Protein AF-A0A2W0BZC3-F1 (afdb_monomer)

Foldseek 3Di:
DDDDPVNVVVVVVVVVVVVVVCCVVCQVVQQVVLVQQEDPVCVVVVVRRRHHHHGDNVSVVVCVPDPVNVVVVVVVVCCVVVVVVVVCVVCCVVVVLLVDPPRPCNVVVVVVVVVVVVVVVVVVVVVVVVVVVVVD

Radius of gyration: 25.59 Å; Cα contacts (8 Å, |Δi|>4): 56; chains: 1; bounding box: 56×50×55 Å

Mean predicted aligned error: 9.77 Å

Solvent-accessible surface area (backbone atoms only — not comparable to full-atom values): 7642 Å² total; per-residue (Å²): 134,83,78,51,75,66,53,56,52,52,51,51,50,53,50,51,53,50,51,51,51,48,50,65,64,45,48,63,56,46,32,53,55,19,53,58,30,24,27,70,73,34,54,78,66,66,67,53,66,76,54,53,40,62,78,36,62,62,64,54,54,56,55,73,68,38,64,67,57,57,54,51,50,50,50,51,51,49,52,53,52,54,49,49,53,52,48,50,51,54,48,50,65,58,46,54,60,60,70,44,88,85,41,87,59,41,69,61,52,55,49,49,54,52,52,52,53,52,50,51,54,49,51,55,55,47,51,58,54,52,53,60,63,72,75,109

Structure (mmCIF, N/CA/C/O backbone):
data_AF-A0A2W0BZC3-F1
#
_entry.id   AF-A0A2W0BZC3-F1
#
loop_
_atom_site.group_PDB
_atom_site.id
_atom_site.type_symbol
_atom_site.label_atom_id
_atom_site.label_alt_id
_atom_site.label_comp_id
_atom_site.label_asym_id
_atom_site.label_entity_id
_atom_site.label_seq_id
_atom_site.pdbx_PDB_ins_code
_atom_site.Cartn_x
_atom_site.Cartn_y
_atom_site.Cartn_z
_atom_site.occupancy
_atom_site.B_iso_or_equiv
_atom_site.auth_seq_id
_atom_site.auth_comp_id
_atom_site.auth_asym_id
_atom_site.auth_atom_id
_atom_site.pdbx_PDB_model_num
ATOM 1 N N . MET A 1 1 ? -22.135 15.889 -29.401 1.00 50.94 1 MET A N 1
ATOM 2 C CA . MET A 1 1 ? -22.240 14.490 -29.873 1.00 50.94 1 MET A CA 1
ATOM 3 C C . MET A 1 1 ? -23.278 13.776 -29.017 1.00 50.94 1 MET A C 1
ATOM 5 O O . MET A 1 1 ? -23.057 13.620 -27.822 1.00 50.94 1 MET A O 1
ATOM 9 N N . GLN A 1 2 ? -24.450 13.456 -29.570 1.00 54.06 2 GLN A N 1
ATOM 10 C CA . GLN A 1 2 ? -25.501 12.749 -28.829 1.00 54.06 2 GLN A CA 1
ATOM 11 C C . GLN A 1 2 ? -25.103 11.273 -28.708 1.00 54.06 2 GLN A C 1
ATOM 13 O O . GLN A 1 2 ? -24.875 10.619 -29.720 1.00 54.06 2 GLN A O 1
ATOM 18 N N . LYS A 1 3 ? -24.964 10.767 -27.475 1.00 64.31 3 LYS A N 1
ATOM 19 C CA . LYS A 1 3 ? -24.634 9.355 -27.227 1.00 64.31 3 LYS A CA 1
ATOM 20 C C . LYS A 1 3 ? -25.738 8.470 -27.804 1.00 64.31 3 LYS A C 1
ATOM 22 O O . LYS A 1 3 ? -26.909 8.680 -27.467 1.00 64.31 3 LYS A O 1
ATOM 27 N N . SER A 1 4 ? -25.364 7.496 -28.632 1.00 83.19 4 SER A N 1
ATOM 28 C CA . SER A 1 4 ? -26.298 6.492 -29.142 1.00 83.19 4 SER A CA 1
ATOM 29 C C . SER A 1 4 ? -26.945 5.753 -27.964 1.00 83.19 4 SER A C 1
ATOM 31 O O . SER A 1 4 ? -26.337 5.601 -26.899 1.00 83.19 4 SER A O 1
ATOM 33 N N . ARG A 1 5 ? -28.192 5.286 -28.118 1.00 82.88 5 ARG A N 1
ATOM 34 C CA . ARG A 1 5 ? -28.886 4.488 -27.083 1.00 82.88 5 ARG A CA 1
ATOM 35 C C . ARG A 1 5 ? -28.045 3.274 -26.659 1.00 82.88 5 ARG A C 1
ATOM 37 O O . ARG A 1 5 ? -28.011 2.950 -25.474 1.00 82.88 5 ARG A O 1
ATOM 44 N N . SER A 1 6 ? -27.327 2.686 -27.619 1.00 86.06 6 SER A N 1
ATOM 45 C CA . SER A 1 6 ? -26.377 1.591 -27.401 1.00 86.06 6 SER A CA 1
ATOM 46 C C . SER A 1 6 ? -25.236 1.999 -26.466 1.00 86.06 6 SER A C 1
ATOM 48 O O . SER A 1 6 ? -24.962 1.306 -25.488 1.00 86.06 6 SER A O 1
ATOM 50 N N . ASP A 1 7 ? -24.633 3.170 -26.689 1.00 89.69 7 ASP A N 1
ATOM 51 C CA . ASP A 1 7 ? -23.530 3.666 -25.858 1.00 89.69 7 ASP A CA 1
ATOM 52 C C . ASP A 1 7 ? -23.981 3.855 -24.409 1.00 89.69 7 ASP A C 1
ATOM 54 O O . ASP A 1 7 ? -23.263 3.514 -23.472 1.00 89.69 7 ASP A 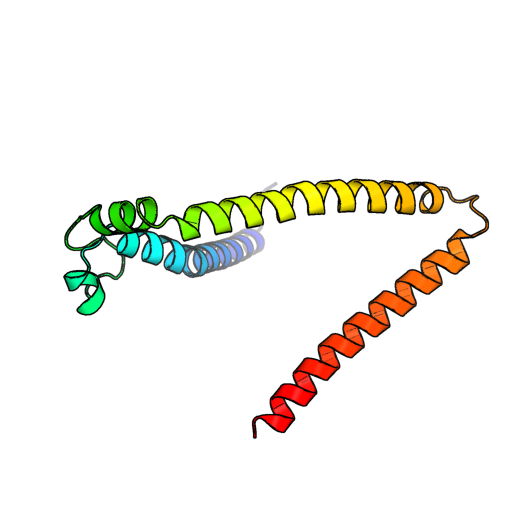O 1
ATOM 58 N N . ARG A 1 8 ? -25.198 4.372 -24.198 1.00 88.00 8 ARG A N 1
ATOM 59 C CA . ARG A 1 8 ? -25.732 4.595 -22.847 1.00 88.00 8 ARG A CA 1
ATOM 60 C C . ARG A 1 8 ? -25.926 3.285 -22.079 1.00 88.00 8 ARG A C 1
ATOM 62 O O . ARG A 1 8 ? -25.608 3.245 -20.893 1.00 88.00 8 ARG A O 1
ATOM 69 N N . MET A 1 9 ? -26.410 2.232 -22.740 1.00 91.94 9 MET A N 1
ATOM 70 C CA . MET A 1 9 ? -26.557 0.904 -22.130 1.00 91.94 9 MET A CA 1
ATOM 71 C C . MET A 1 9 ? -25.199 0.263 -21.832 1.00 91.94 9 MET A C 1
ATOM 73 O O . MET A 1 9 ? -25.001 -0.251 -20.733 1.00 91.94 9 MET A O 1
ATOM 77 N N . PHE A 1 10 ? -24.249 0.357 -22.767 1.00 94.44 10 PHE A N 1
ATOM 78 C CA . PHE A 1 10 ? -22.891 -0.154 -22.578 1.00 94.44 10 PHE A CA 1
ATOM 79 C C . PHE A 1 10 ? -22.193 0.510 -21.384 1.00 94.44 10 PHE A C 1
ATOM 81 O O . PHE A 1 10 ? -21.700 -0.181 -20.494 1.00 94.44 10 PHE A O 1
ATOM 88 N N . TYR A 1 11 ? -22.217 1.844 -21.302 1.00 95.50 11 TYR A N 1
ATOM 89 C CA . TYR A 1 11 ? -21.645 2.551 -20.154 1.00 95.50 11 TYR A CA 1
ATOM 90 C C . TYR A 1 11 ? -22.368 2.218 -18.846 1.00 95.50 11 TYR A C 1
ATOM 92 O O . TYR A 1 11 ? -21.708 2.065 -17.824 1.00 95.50 11 TYR A O 1
ATOM 100 N N . GLY A 1 12 ? -23.697 2.060 -18.864 1.00 95.38 12 GLY A N 1
ATOM 101 C CA . GLY A 1 12 ? -24.454 1.623 -17.687 1.00 95.38 12 GLY A CA 1
ATOM 102 C C . GLY A 1 12 ? -23.979 0.267 -17.159 1.00 95.38 12 GLY A C 1
ATOM 103 O O . GLY A 1 12 ? -23.744 0.121 -15.962 1.00 95.38 12 GLY A O 1
ATOM 104 N N . PHE A 1 13 ? -23.752 -0.695 -18.056 1.00 96.94 13 PHE A N 1
ATOM 105 C CA . PHE A 1 13 ? -23.207 -2.005 -17.704 1.00 96.94 13 PHE A CA 1
ATOM 106 C C . PHE A 1 13 ? -21.769 -1.921 -17.163 1.00 96.94 13 PHE A C 1
ATOM 108 O O . PHE A 1 13 ? -21.465 -2.513 -16.130 1.00 96.94 13 PHE A O 1
ATOM 115 N N . VAL A 1 14 ? -20.894 -1.137 -17.801 1.00 97.31 14 VAL A N 1
ATOM 116 C CA . VAL A 1 14 ? -19.513 -0.926 -17.326 1.00 97.31 14 VAL A CA 1
ATOM 117 C C . VAL A 1 14 ? -19.485 -0.271 -15.942 1.00 97.31 14 VAL A C 1
ATOM 119 O O . VAL A 1 14 ? -18.700 -0.685 -15.085 1.00 97.31 14 VAL A O 1
ATOM 122 N N . TYR A 1 15 ? -20.346 0.717 -15.689 1.00 97.25 15 TYR A N 1
ATOM 123 C CA . TYR A 1 15 ? -20.448 1.338 -14.369 1.00 97.25 15 TYR A CA 1
ATOM 124 C C . TYR A 1 15 ? -20.980 0.363 -13.323 1.00 97.25 15 TYR A C 1
ATOM 126 O O . TYR A 1 15 ? -20.431 0.317 -12.227 1.00 97.25 15 TYR A O 1
ATOM 134 N N . LEU A 1 16 ? -21.980 -0.455 -13.664 1.00 97.69 16 LEU A N 1
ATOM 135 C CA . LEU A 1 16 ? -22.486 -1.497 -12.771 1.00 97.69 16 LEU A CA 1
ATOM 136 C C . LEU A 1 16 ? -21.374 -2.477 -12.369 1.00 97.69 16 LEU A C 1
ATOM 138 O O . LEU A 1 16 ? -21.185 -2.730 -11.180 1.00 97.69 16 LEU A O 1
ATOM 142 N N . LEU A 1 17 ? -20.606 -2.979 -13.342 1.00 97.75 17 LEU A N 1
ATOM 143 C CA . LEU A 1 17 ? -19.479 -3.876 -13.074 1.00 97.75 17 LEU A CA 1
ATOM 144 C C . LEU A 1 17 ? -18.395 -3.203 -12.230 1.00 97.75 17 LEU A C 1
ATOM 146 O O . LEU A 1 17 ? -17.889 -3.807 -11.287 1.00 97.75 17 LEU A O 1
ATOM 150 N N . THR A 1 18 ? -18.062 -1.948 -12.534 1.00 97.62 18 THR A N 1
ATOM 151 C CA . THR A 1 18 ? -17.077 -1.180 -11.762 1.00 97.62 18 THR A CA 1
ATOM 152 C C . THR A 1 18 ? -17.530 -0.991 -10.313 1.00 97.62 18 THR A C 1
ATOM 154 O O . THR A 1 18 ? -16.742 -1.218 -9.400 1.00 97.62 18 THR A O 1
ATOM 157 N N . ILE A 1 19 ? -18.796 -0.626 -10.077 1.00 97.75 19 ILE A N 1
ATOM 158 C CA . ILE A 1 19 ? -19.349 -0.466 -8.721 1.00 97.75 19 ILE A CA 1
ATOM 159 C C . ILE A 1 19 ? -19.293 -1.793 -7.965 1.00 97.75 19 ILE A C 1
ATOM 161 O O . ILE A 1 19 ? -18.865 -1.823 -6.814 1.00 97.75 19 ILE A O 1
ATOM 165 N N . LEU A 1 20 ? -19.669 -2.897 -8.611 1.00 97.94 20 LEU A N 1
ATOM 166 C CA . LEU A 1 20 ? -19.617 -4.218 -7.992 1.00 97.94 20 LEU A CA 1
ATOM 167 C C . LEU A 1 20 ? -18.178 -4.620 -7.638 1.0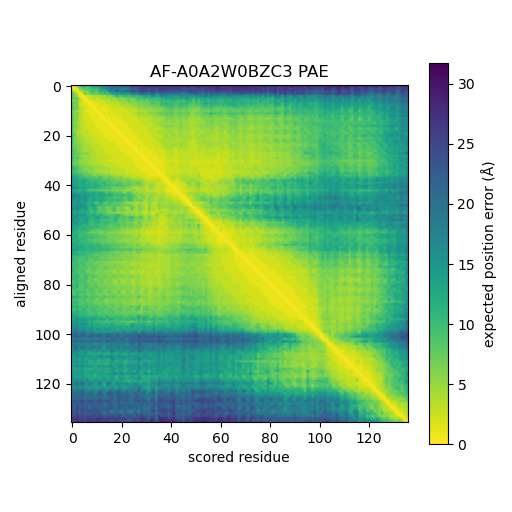0 97.94 20 LEU A C 1
ATOM 169 O O . LEU A 1 20 ? -17.933 -5.095 -6.531 1.00 97.94 20 LEU A O 1
ATOM 173 N N . ALA A 1 21 ? -17.214 -4.363 -8.526 1.00 97.25 21 ALA A N 1
ATOM 174 C CA . ALA A 1 21 ? -15.799 -4.592 -8.249 1.00 97.25 21 ALA A CA 1
ATOM 175 C C . ALA A 1 21 ? -15.304 -3.751 -7.058 1.00 97.25 21 ALA A C 1
ATOM 177 O O . ALA A 1 21 ? -14.603 -4.270 -6.187 1.00 97.25 21 ALA A O 1
ATOM 178 N N . VAL A 1 22 ? -15.709 -2.478 -6.972 1.00 97.25 22 VAL A N 1
ATOM 179 C CA . VAL A 1 22 ? -15.395 -1.613 -5.823 1.00 97.25 22 VAL A CA 1
ATOM 180 C C . VAL A 1 22 ? -15.990 -2.179 -4.538 1.00 97.25 22 VAL A C 1
ATOM 182 O O . VAL A 1 22 ? -15.272 -2.291 -3.556 1.00 97.25 22 VAL A O 1
ATOM 185 N N . VAL A 1 23 ? -17.258 -2.593 -4.526 1.00 96.62 23 VAL A N 1
ATOM 186 C CA . VAL A 1 23 ? -17.891 -3.158 -3.321 1.00 96.62 23 VAL A CA 1
ATOM 187 C C . VAL A 1 23 ? -17.167 -4.423 -2.852 1.00 96.62 23 VAL A C 1
ATOM 189 O O . VAL A 1 23 ? -16.838 -4.529 -1.672 1.00 96.62 23 VAL A O 1
ATOM 192 N N . VAL A 1 24 ? -16.863 -5.352 -3.762 1.00 96.44 24 VAL A N 1
ATOM 193 C CA . VAL A 1 24 ? -16.180 -6.616 -3.428 1.00 96.44 24 VAL A CA 1
ATOM 194 C C . VAL A 1 24 ? -14.769 -6.369 -2.896 1.00 96.44 24 VAL A C 1
ATOM 196 O O . VAL A 1 24 ? -14.355 -7.005 -1.929 1.00 96.44 24 VAL A O 1
ATOM 199 N N . THR A 1 25 ? -14.031 -5.439 -3.505 1.00 95.81 25 THR A N 1
ATOM 200 C CA . THR A 1 25 ? -12.661 -5.117 -3.079 1.00 95.81 25 THR A CA 1
ATOM 201 C C . THR A 1 25 ? -12.619 -4.278 -1.811 1.00 95.81 25 THR A C 1
ATOM 203 O O . THR A 1 25 ? -11.722 -4.485 -1.005 1.00 95.81 25 THR A O 1
ATOM 206 N N . LEU A 1 26 ? -13.578 -3.375 -1.601 1.00 96.00 26 LEU A N 1
ATOM 207 C CA . LEU A 1 26 ? -13.633 -2.481 -0.443 1.00 96.00 26 LEU A CA 1
ATOM 208 C C . LEU A 1 26 ? -14.162 -3.180 0.817 1.00 96.00 26 LEU A C 1
ATOM 210 O O . LEU A 1 26 ? -13.731 -2.844 1.920 1.00 96.00 26 LEU A O 1
ATOM 214 N N . TYR A 1 27 ? -15.056 -4.162 0.667 1.00 93.75 27 TYR A N 1
ATOM 215 C CA . TYR A 1 27 ? -15.620 -4.929 1.781 1.00 93.75 27 TYR A CA 1
ATOM 216 C C . TYR A 1 27 ? -14.566 -5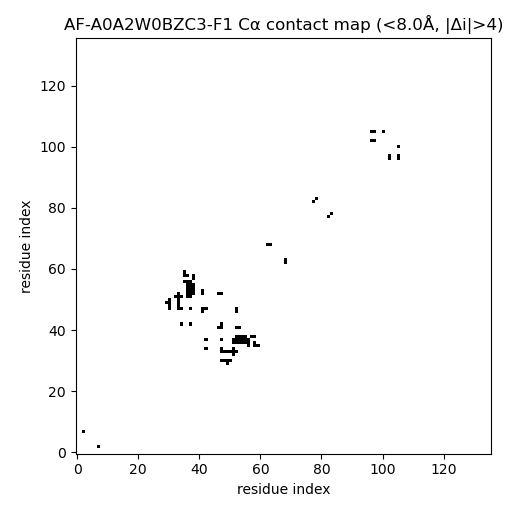.468 2.771 1.00 93.75 27 TYR A C 1
ATOM 218 O O . TYR A 1 27 ? -14.685 -5.161 3.960 1.00 93.75 27 TYR A O 1
ATOM 226 N N . PRO A 1 28 ? -13.504 -6.193 2.351 1.00 93.75 28 PRO A N 1
ATOM 227 C CA . PRO A 1 28 ? -12.493 -6.687 3.286 1.00 93.75 28 PRO A CA 1
ATOM 228 C C . PRO A 1 28 ? -11.740 -5.561 4.010 1.00 93.75 28 PRO A C 1
ATOM 230 O O . PRO A 1 28 ? -11.393 -5.728 5.176 1.00 93.75 28 PRO A O 1
ATOM 233 N N . PHE A 1 29 ? -11.528 -4.397 3.385 1.00 94.50 29 PHE A N 1
ATOM 234 C CA . PHE A 1 29 ? -10.898 -3.260 4.069 1.00 94.50 29 PHE A CA 1
ATOM 235 C C . PHE A 1 29 ? -11.802 -2.685 5.163 1.00 94.50 29 PHE A C 1
ATOM 237 O O . PHE A 1 29 ? -11.336 -2.450 6.277 1.00 94.50 29 PHE A O 1
ATOM 244 N N . LEU A 1 30 ? -13.096 -2.503 4.879 1.00 93.69 30 LEU A N 1
ATOM 245 C CA . LEU A 1 30 ? -14.067 -2.037 5.877 1.00 93.69 30 LEU A CA 1
ATOM 246 C C . LEU A 1 30 ? -14.218 -3.030 7.033 1.00 93.69 30 LEU A C 1
ATOM 248 O O . LEU A 1 30 ? -14.342 -2.624 8.190 1.00 93.69 30 LEU A O 1
ATOM 252 N N . TYR A 1 31 ? -14.156 -4.326 6.732 1.00 92.38 31 TYR A N 1
ATOM 253 C CA . TYR A 1 31 ? -14.166 -5.383 7.736 1.00 92.38 31 TYR A CA 1
ATOM 254 C C . TYR A 1 31 ? -12.951 -5.299 8.672 1.00 92.38 31 TYR A C 1
ATOM 256 O O . TYR A 1 31 ? -13.115 -5.314 9.892 1.00 92.38 31 TYR A O 1
ATOM 264 N N . VAL A 1 32 ? -11.742 -5.121 8.123 1.00 92.19 32 VAL A N 1
ATOM 265 C CA . VAL A 1 32 ? -10.512 -4.964 8.921 1.00 92.19 32 VAL A CA 1
ATOM 266 C C . VAL A 1 32 ? -10.583 -3.730 9.825 1.00 92.19 32 VAL A C 1
ATOM 268 O O . VAL A 1 32 ? -10.225 -3.823 10.997 1.00 92.19 32 VAL A O 1
ATOM 271 N N . VAL A 1 33 ? -11.099 -2.601 9.324 1.00 92.38 33 VAL A N 1
ATOM 272 C CA . VAL A 1 33 ? -11.311 -1.393 10.144 1.00 92.38 33 VAL A CA 1
ATOM 273 C C . VAL A 1 33 ? -12.349 -1.644 11.242 1.00 92.38 33 VAL A C 1
ATOM 275 O O . VAL A 1 33 ? -12.182 -1.216 12.380 1.00 92.38 33 VAL A O 1
ATOM 278 N N . SER A 1 34 ? -13.422 -2.370 10.936 1.00 91.31 34 SER A N 1
ATOM 279 C CA . SER A 1 34 ? -14.446 -2.697 11.934 1.00 91.31 34 SER A CA 1
ATOM 280 C C . SER A 1 34 ? -13.878 -3.563 13.058 1.00 91.31 34 SER A C 1
ATOM 282 O O . SER A 1 34 ? -14.160 -3.305 14.228 1.00 91.31 34 SER A O 1
ATOM 284 N N . ILE A 1 35 ? -13.039 -4.550 12.730 1.00 91.12 35 ILE A N 1
ATOM 285 C CA . ILE A 1 35 ? -12.332 -5.376 13.718 1.00 91.12 35 ILE A CA 1
ATOM 286 C C . ILE A 1 35 ? -11.349 -4.538 14.533 1.00 91.12 35 ILE A C 1
ATOM 288 O O . ILE A 1 35 ? -11.313 -4.685 15.751 1.00 91.12 35 ILE A O 1
ATOM 292 N N . SER A 1 36 ? -10.580 -3.645 13.903 1.00 90.69 36 SER A N 1
ATOM 293 C CA . SER A 1 36 ? -9.536 -2.885 14.603 1.00 90.69 36 SER A CA 1
ATOM 294 C C . SER A 1 36 ? -10.079 -1.968 15.705 1.00 90.69 36 SER A C 1
ATOM 296 O O . SER A 1 36 ? -9.350 -1.654 16.643 1.00 90.69 36 SER A O 1
ATOM 298 N N . PHE A 1 37 ? -11.355 -1.575 15.618 1.00 91.44 37 PHE A N 1
ATOM 299 C CA . PHE A 1 37 ? -12.059 -0.789 16.637 1.00 91.44 37 PHE A CA 1
ATOM 300 C C . PHE A 1 37 ? -13.028 -1.600 17.519 1.00 91.44 37 PHE A C 1
ATOM 302 O O . PHE A 1 37 ? -13.692 -1.007 18.369 1.00 91.44 37 PHE A O 1
ATOM 309 N N . SER A 1 38 ? -13.162 -2.916 17.336 1.00 90.56 38 SER A N 1
ATOM 310 C CA . SER A 1 38 ? -14.104 -3.754 18.104 1.00 90.56 38 SER A CA 1
ATOM 311 C C . SER A 1 38 ? -13.451 -4.436 19.306 1.00 90.56 38 SER A C 1
ATOM 313 O O . SER A 1 38 ? -12.238 -4.642 19.331 1.00 90.56 38 SER A O 1
ATOM 315 N N . SER A 1 39 ? -14.254 -4.816 20.309 1.00 87.56 39 SER A N 1
ATOM 316 C CA . SER A 1 39 ? -13.743 -5.557 21.470 1.00 87.56 39 SER A CA 1
ATOM 317 C C . SER A 1 39 ? -13.399 -7.000 21.121 1.00 87.56 39 SER A C 1
ATOM 319 O O . SER A 1 39 ? -14.031 -7.609 20.257 1.00 87.56 39 SER A O 1
ATOM 321 N N . VAL A 1 40 ? -12.414 -7.568 21.826 1.00 84.31 40 VAL A N 1
ATOM 322 C CA . VAL A 1 40 ? -11.996 -8.968 21.642 1.00 84.31 40 VAL A CA 1
ATOM 323 C C . VAL A 1 40 ? -13.188 -9.911 21.829 1.00 84.31 40 VAL A C 1
ATOM 325 O O . VAL A 1 40 ? -13.399 -10.792 21.002 1.00 84.31 40 VAL A O 1
ATOM 328 N N . GLU A 1 41 ? -14.065 -9.659 22.813 1.00 86.44 41 GLU A N 1
ATOM 329 C CA . GLU A 1 41 ? -15.244 -10.515 23.011 1.00 86.44 41 GLU A CA 1
ATOM 330 C C . GLU A 1 41 ? -16.268 -10.404 21.871 1.00 86.44 41 GLU A C 1
ATOM 332 O O . GLU A 1 41 ? -17.019 -11.350 21.623 1.00 86.44 41 GLU A O 1
ATOM 337 N N . ALA A 1 42 ? -16.355 -9.251 21.199 1.00 84.06 42 ALA A N 1
ATOM 338 C CA . ALA A 1 42 ? -17.238 -9.059 20.050 1.00 84.06 42 ALA A CA 1
ATOM 339 C C . ALA A 1 42 ? -16.682 -9.720 18.779 1.00 84.06 42 ALA A C 1
ATOM 341 O O . ALA A 1 42 ? -17.462 -10.252 17.979 1.00 84.06 42 ALA A O 1
ATOM 342 N N . ILE A 1 43 ? -15.354 -9.717 18.625 1.00 86.19 43 ILE A N 1
ATOM 343 C CA . ILE A 1 43 ? -14.630 -10.403 17.548 1.00 86.19 43 ILE A CA 1
ATOM 344 C C . ILE A 1 43 ? -14.772 -11.923 17.709 1.00 86.19 43 ILE A C 1
ATOM 346 O O . ILE A 1 43 ? -15.217 -12.585 16.772 1.00 86.19 43 ILE A O 1
ATOM 350 N N . ASP A 1 44 ? -14.515 -12.461 18.906 1.00 86.94 44 ASP A N 1
ATOM 351 C CA . ASP A 1 44 ? -14.607 -13.903 19.196 1.00 86.94 44 ASP A CA 1
ATOM 352 C C . ASP A 1 44 ? -16.024 -14.453 18.994 1.00 86.94 44 ASP A C 1
ATOM 354 O O . ASP A 1 44 ? -16.220 -15.573 18.525 1.00 86.94 44 ASP A O 1
ATOM 358 N N . LYS A 1 45 ? -17.043 -13.641 19.302 1.00 89.62 45 LYS A N 1
ATOM 359 C CA . LYS A 1 45 ? -18.458 -13.987 19.085 1.00 89.62 45 LYS A CA 1
ATOM 360 C C . LYS A 1 45 ? -18.927 -13.772 17.641 1.00 89.62 45 LYS A C 1
ATOM 362 O O . LYS A 1 45 ? -20.125 -13.893 17.393 1.00 89.62 45 LYS A O 1
ATOM 367 N N . GLN A 1 46 ? -18.027 -13.415 16.719 1.00 82.12 46 GLN A N 1
ATOM 368 C CA . GLN A 1 46 ? -18.310 -13.156 15.301 1.00 82.12 46 GLN A CA 1
ATOM 369 C C . GLN A 1 46 ? -19.433 -12.129 15.069 1.00 82.12 46 GLN A C 1
ATOM 371 O O . GLN A 1 46 ? -20.184 -12.208 14.099 1.00 82.12 46 GLN A O 1
ATOM 376 N N . LYS A 1 47 ? -19.570 -11.146 15.967 1.00 82.88 47 LYS A N 1
ATOM 377 C CA . LYS A 1 47 ? -20.631 -10.127 15.872 1.00 82.88 47 LYS A CA 1
ATOM 378 C C . LYS A 1 47 ? -20.259 -8.946 14.974 1.00 82.88 47 LYS A C 1
ATOM 380 O O . LYS A 1 47 ? -21.126 -8.147 14.630 1.00 82.88 47 LYS A O 1
ATOM 385 N N . VAL A 1 48 ? -18.984 -8.821 14.616 1.00 83.81 48 VAL A N 1
ATOM 386 C CA . VAL A 1 48 ? -18.452 -7.735 13.785 1.00 83.81 48 VAL A CA 1
ATOM 387 C C . VAL A 1 48 ? -18.596 -8.128 12.316 1.00 83.81 48 VAL A C 1
ATOM 389 O O . VAL A 1 48 ? -18.025 -9.130 11.900 1.00 83.81 48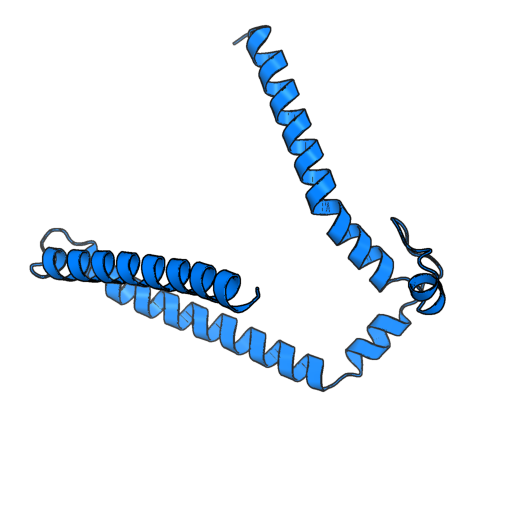 VAL A O 1
ATOM 392 N N . VAL A 1 49 ? -19.363 -7.356 11.537 1.00 81.75 49 VAL A N 1
ATOM 393 C CA . VAL A 1 49 ? -19.597 -7.622 10.099 1.00 81.75 49 VAL A CA 1
ATOM 394 C C . VAL A 1 49 ? -19.269 -6.396 9.244 1.00 81.75 49 VAL A C 1
ATOM 396 O O . VAL A 1 49 ? -18.383 -6.449 8.405 1.00 81.75 49 VAL A O 1
ATOM 399 N N . LEU A 1 50 ? -19.954 -5.273 9.468 1.00 80.94 50 LEU A N 1
ATOM 400 C CA . LEU A 1 50 ? -19.727 -4.016 8.731 1.00 80.94 50 LEU A CA 1
ATOM 401 C C . LEU A 1 50 ? -19.469 -2.814 9.641 1.00 80.94 50 LEU A C 1
ATOM 403 O O . LEU A 1 50 ? -18.948 -1.805 9.180 1.00 80.94 50 LEU A O 1
ATOM 407 N N . TRP A 1 51 ? -19.857 -2.915 10.912 1.00 84.31 51 TRP A N 1
ATOM 408 C CA . TRP A 1 51 ? -19.730 -1.851 11.898 1.00 84.31 51 TRP A CA 1
ATOM 409 C C . TRP A 1 51 ? -19.049 -2.388 13.153 1.00 84.31 51 TRP A C 1
ATOM 411 O O . TRP A 1 51 ? -19.271 -3.554 13.505 1.00 84.31 51 TRP A O 1
ATOM 421 N N . PRO A 1 52 ? -18.234 -1.562 13.832 1.00 84.00 52 PRO A N 1
ATOM 422 C CA . PRO A 1 52 ? -17.563 -1.975 15.048 1.00 84.00 52 PRO A CA 1
ATOM 423 C C . PRO A 1 52 ? -18.578 -2.219 16.166 1.00 84.00 52 PRO A C 1
ATOM 425 O O . PRO A 1 52 ? -19.510 -1.436 16.366 1.00 84.00 52 PRO A O 1
ATOM 428 N N . VAL A 1 53 ? -18.385 -3.304 16.914 1.00 82.81 53 VAL A N 1
ATOM 429 C CA . VAL A 1 53 ? -19.235 -3.682 18.049 1.00 82.81 53 VAL A CA 1
ATOM 430 C C . VAL A 1 53 ? -18.384 -3.646 19.313 1.00 82.81 53 VAL A C 1
ATOM 432 O O . VAL A 1 53 ? -17.339 -4.287 19.379 1.00 82.81 53 VAL A O 1
ATOM 435 N N . GLY A 1 54 ? -18.829 -2.885 20.318 1.00 82.75 54 GLY A N 1
ATOM 436 C CA . GLY A 1 54 ? -18.053 -2.668 21.542 1.00 82.75 54 GLY A CA 1
ATOM 437 C C . GLY A 1 54 ? -16.791 -1.849 21.272 1.00 82.75 54 GLY A C 1
ATOM 438 O O . GLY A 1 54 ? -15.686 -2.365 21.401 1.00 82.75 54 GLY A O 1
ATOM 439 N N . PHE A 1 55 ? -16.966 -0.587 20.860 1.00 86.44 55 PHE A N 1
ATOM 440 C CA . PHE A 1 55 ? -15.869 0.298 20.463 1.00 86.44 55 PHE A CA 1
ATOM 441 C C . PHE A 1 55 ? -14.751 0.343 21.516 1.00 86.44 55 PHE A C 1
ATOM 443 O O . PHE A 1 55 ? -14.983 0.729 22.664 1.00 86.44 55 PHE A O 1
ATOM 450 N N . THR A 1 56 ? -13.535 -0.031 21.122 1.00 89.56 56 THR A N 1
ATOM 451 C CA . THR A 1 56 ? -12.358 -0.019 21.995 1.00 89.56 56 THR A CA 1
ATOM 452 C C . THR A 1 56 ? -11.082 0.259 21.209 1.00 89.56 56 THR A C 1
ATOM 454 O O . THR A 1 56 ? -10.966 -0.052 20.028 1.00 89.56 56 THR A O 1
ATOM 457 N N . LEU A 1 57 ? -10.098 0.839 21.895 1.00 89.62 57 LEU A N 1
ATOM 458 C CA . LEU A 1 57 ? -8.749 1.092 21.379 1.00 89.62 57 LEU A CA 1
ATOM 459 C C . LEU A 1 57 ? -7.700 0.159 22.004 1.00 89.62 57 LEU A C 1
ATOM 461 O O . LEU A 1 57 ? -6.502 0.325 21.773 1.00 89.62 57 LEU A O 1
ATOM 465 N N . SER A 1 58 ? -8.138 -0.823 22.795 1.00 88.25 58 SER A N 1
ATOM 466 C CA . SER A 1 58 ? -7.262 -1.787 23.474 1.00 88.25 58 SER A CA 1
ATOM 467 C C . SER A 1 58 ? -6.361 -2.559 22.501 1.00 88.25 58 SER A C 1
ATOM 469 O O . SER A 1 58 ? -5.171 -2.714 22.769 1.00 88.25 58 SER A O 1
ATOM 471 N N . GLY A 1 59 ? -6.881 -2.955 21.333 1.00 86.56 59 GLY A N 1
ATOM 472 C CA . GLY A 1 59 ? -6.091 -3.617 20.288 1.00 86.56 59 GLY A CA 1
ATOM 473 C C . GLY A 1 59 ? -4.920 -2.760 19.792 1.00 86.56 59 GLY A C 1
ATOM 474 O O . GLY A 1 59 ? -3.797 -3.246 19.679 1.00 86.56 59 GLY A O 1
ATOM 475 N N . TYR A 1 60 ? -5.139 -1.458 19.586 1.00 90.81 60 TYR A N 1
ATOM 476 C CA . TYR A 1 60 ? -4.065 -0.533 19.213 1.00 90.81 60 TYR A CA 1
ATOM 477 C C . TYR A 1 60 ? -3.042 -0.353 20.338 1.00 90.81 60 TYR A C 1
ATOM 479 O O . TYR A 1 60 ? -1.843 -0.345 20.070 1.00 90.81 60 TYR A O 1
ATOM 487 N N . GLN A 1 61 ? -3.484 -0.249 21.595 1.00 90.25 61 GLN A N 1
ATOM 488 C CA . GLN A 1 61 ? -2.571 -0.153 22.740 1.00 90.25 61 GLN A CA 1
ATOM 489 C C . GLN A 1 61 ? -1.658 -1.384 22.839 1.00 90.25 61 GLN A C 1
ATOM 491 O O . GLN A 1 61 ? -0.453 -1.231 23.036 1.00 90.25 61 GLN A O 1
ATOM 496 N N . MET A 1 62 ? -2.209 -2.584 22.631 1.00 89.69 62 MET A N 1
ATOM 497 C CA . MET A 1 62 ? -1.449 -3.836 22.623 1.00 89.69 62 MET A CA 1
ATOM 498 C C . MET A 1 62 ? -0.394 -3.857 21.506 1.00 89.69 62 MET A C 1
ATOM 500 O O . MET A 1 62 ? 0.763 -4.194 21.751 1.00 89.69 62 MET A O 1
ATOM 504 N N . VAL A 1 63 ? -0.767 -3.430 20.296 1.00 90.75 63 VAL A N 1
ATOM 505 C CA . VAL A 1 63 ? 0.149 -3.336 19.146 1.00 90.75 63 VAL A CA 1
ATOM 506 C C . VAL A 1 63 ? 1.278 -2.335 19.400 1.00 90.75 63 VAL A C 1
ATOM 508 O O . VAL A 1 63 ? 2.437 -2.631 19.118 1.00 90.75 63 VAL A O 1
ATOM 511 N N . LEU A 1 64 ? 0.968 -1.166 19.969 1.00 92.12 64 LEU A N 1
ATOM 512 C CA . LEU A 1 64 ? 1.960 -0.119 20.240 1.00 92.12 64 LEU A CA 1
ATOM 513 C C . LEU A 1 64 ? 2.989 -0.534 21.303 1.00 92.12 64 LEU A C 1
ATOM 515 O O . LEU A 1 64 ? 4.141 -0.105 21.229 1.00 92.12 64 LEU A O 1
ATOM 519 N N . GLN A 1 65 ? 2.595 -1.375 22.264 1.00 94.38 65 GLN A N 1
ATOM 520 C CA . GLN A 1 65 ? 3.489 -1.921 23.291 1.00 94.38 65 GLN A CA 1
ATOM 521 C C . GLN A 1 65 ? 4.406 -3.037 22.760 1.00 94.38 65 GLN A C 1
ATOM 523 O O . GLN A 1 65 ? 5.433 -3.339 23.376 1.00 94.38 65 GLN A O 1
ATOM 528 N N . TYR A 1 66 ? 4.075 -3.639 21.615 1.00 93.38 66 TYR A N 1
ATOM 529 C CA . TYR A 1 66 ? 4.822 -4.759 21.055 1.00 93.38 66 TYR A CA 1
ATOM 530 C C . TYR A 1 66 ? 6.099 -4.282 20.343 1.00 93.38 66 TYR A C 1
ATOM 532 O O . TYR A 1 66 ? 6.086 -3.856 19.189 1.00 93.38 66 TYR A O 1
ATOM 540 N N . LYS A 1 67 ? 7.243 -4.352 21.036 1.00 92.06 67 LYS A N 1
ATOM 541 C CA . LYS A 1 67 ? 8.541 -3.855 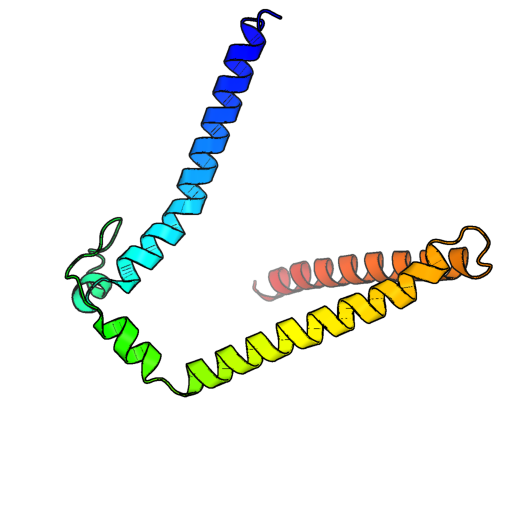20.531 1.00 92.06 67 LYS A CA 1
ATOM 542 C C . LYS A 1 67 ? 8.984 -4.504 19.216 1.00 92.06 67 LYS A C 1
ATOM 544 O O . LYS A 1 67 ? 9.552 -3.824 18.364 1.00 92.06 67 LYS A O 1
ATOM 549 N N . GLU A 1 68 ? 8.721 -5.794 19.029 1.00 93.88 68 GLU A N 1
ATOM 550 C CA . GLU A 1 68 ? 9.111 -6.511 17.806 1.00 93.88 68 GLU A CA 1
ATOM 551 C C . GLU A 1 68 ? 8.374 -5.998 16.562 1.00 93.88 68 GLU A C 1
ATOM 553 O O . GLU A 1 68 ? 8.930 -6.044 15.462 1.00 93.88 68 GLU A O 1
ATOM 558 N N . LEU A 1 69 ? 7.160 -5.453 16.723 1.00 94.31 69 LEU A N 1
ATOM 559 C CA . LEU A 1 69 ? 6.413 -4.841 15.622 1.00 94.31 69 LEU A CA 1
ATOM 560 C C . LEU A 1 69 ? 7.153 -3.619 15.079 1.00 94.31 69 LEU A C 1
ATOM 562 O O . LEU A 1 69 ? 7.297 -3.479 13.868 1.00 94.31 69 LEU A O 1
ATOM 566 N N . TRP A 1 70 ? 7.694 -2.779 15.963 1.00 94.62 70 TRP A N 1
ATOM 567 C CA . TRP A 1 70 ? 8.475 -1.604 15.573 1.00 94.62 70 TRP A CA 1
ATOM 568 C C . TRP A 1 70 ? 9.769 -1.976 14.854 1.00 94.62 70 TRP A C 1
ATOM 570 O O . TRP A 1 70 ? 10.090 -1.383 13.824 1.00 94.62 70 TRP A O 1
ATOM 580 N N . VAL A 1 71 ? 10.484 -2.987 15.354 1.00 95.69 71 VAL A N 1
ATOM 581 C CA . VAL A 1 71 ? 11.704 -3.492 14.705 1.00 95.69 71 VAL A CA 1
ATOM 582 C C . VAL A 1 71 ? 11.380 -4.058 13.320 1.00 95.69 71 VAL A C 1
ATOM 584 O O . VAL A 1 71 ? 12.053 -3.737 12.343 1.00 95.69 71 VAL A O 1
ATOM 587 N N . SER A 1 72 ? 10.312 -4.846 13.203 1.00 94.69 72 SER A N 1
ATOM 588 C CA . SER A 1 72 ? 9.886 -5.444 11.931 1.00 94.69 72 SER A CA 1
ATOM 589 C C . SER A 1 72 ? 9.410 -4.394 10.923 1.00 94.69 72 SER A C 1
ATOM 591 O O . SER A 1 72 ? 9.732 -4.477 9.733 1.00 94.69 72 SER A O 1
ATOM 593 N N . PHE A 1 73 ? 8.690 -3.373 11.393 1.00 95.94 73 PHE A N 1
ATOM 594 C CA . PHE A 1 73 ? 8.254 -2.248 10.570 1.00 95.94 73 PHE A CA 1
ATOM 595 C C . PHE A 1 73 ? 9.450 -1.438 10.060 1.00 95.94 73 PHE A C 1
ATOM 597 O O . PHE A 1 73 ? 9.532 -1.150 8.865 1.00 95.94 73 PHE A O 1
ATOM 604 N N . TYR A 1 74 ? 10.422 -1.149 10.932 1.00 96.44 74 TYR A N 1
ATOM 605 C CA . TYR A 1 74 ? 11.661 -0.475 10.548 1.00 96.44 74 TYR A CA 1
ATOM 606 C C . TYR A 1 74 ? 12.457 -1.280 9.519 1.00 96.44 74 TYR A C 1
ATOM 608 O O . TYR A 1 74 ? 12.873 -0.729 8.503 1.00 96.44 74 TYR A O 1
ATOM 616 N N . ASN A 1 75 ? 12.611 -2.588 9.730 1.00 96.88 75 ASN A N 1
ATOM 617 C CA . ASN A 1 75 ? 13.296 -3.462 8.783 1.00 96.88 75 ASN A CA 1
ATOM 618 C C . ASN A 1 75 ? 12.611 -3.444 7.411 1.00 96.88 75 ASN A C 1
ATOM 620 O O . ASN A 1 75 ? 13.271 -3.272 6.391 1.00 96.88 75 ASN A O 1
ATOM 624 N N . THR A 1 76 ? 11.282 -3.555 7.375 1.00 97.12 76 THR A N 1
ATOM 625 C CA . THR A 1 76 ? 10.511 -3.487 6.124 1.00 97.12 76 THR A CA 1
ATOM 626 C C . THR A 1 76 ? 10.716 -2.149 5.418 1.00 97.12 76 THR A C 1
ATOM 628 O O . THR A 1 76 ? 10.966 -2.113 4.211 1.00 97.12 76 THR A O 1
ATOM 631 N N . LEU A 1 77 ? 10.665 -1.044 6.163 1.00 97.69 77 LEU A N 1
ATOM 632 C CA . LEU A 1 77 ? 10.912 0.289 5.622 1.00 97.69 77 LEU A CA 1
ATOM 633 C C . LEU A 1 77 ? 12.342 0.416 5.073 1.00 97.69 77 LEU A C 1
ATOM 635 O O . LEU A 1 77 ? 12.540 0.924 3.973 1.00 97.69 77 LEU A O 1
ATOM 639 N N . TRP A 1 78 ? 13.334 -0.104 5.794 1.00 97.56 78 TRP A N 1
ATOM 640 C CA . TRP A 1 78 ? 14.729 -0.113 5.362 1.00 97.56 78 TRP A CA 1
ATOM 641 C C . TRP A 1 78 ? 14.917 -0.902 4.061 1.00 97.56 78 TRP A C 1
ATOM 643 O O . TRP A 1 78 ? 15.454 -0.369 3.089 1.00 97.56 78 TRP A O 1
ATOM 653 N N . TYR A 1 79 ? 14.415 -2.139 4.001 1.00 96.69 79 TYR A N 1
ATOM 654 C CA . TYR A 1 79 ? 14.521 -2.982 2.809 1.00 96.69 79 TYR A CA 1
ATOM 655 C C . TYR A 1 79 ? 13.788 -2.387 1.607 1.00 96.69 79 TYR A C 1
ATOM 657 O O . TYR A 1 79 ? 14.317 -2.418 0.498 1.00 96.69 79 TYR A O 1
ATOM 665 N N . THR A 1 80 ? 12.597 -1.821 1.807 1.00 97.38 80 THR A N 1
ATOM 666 C CA . THR A 1 80 ? 11.824 -1.217 0.712 1.00 97.38 80 THR A CA 1
ATOM 667 C C . THR A 1 80 ? 12.487 0.049 0.189 1.00 97.38 80 THR A C 1
ATOM 669 O O . THR A 1 80 ? 12.648 0.177 -1.022 1.00 97.38 80 THR A O 1
ATOM 672 N N . VAL A 1 81 ? 12.934 0.958 1.059 1.00 97.94 81 VAL A N 1
ATOM 673 C CA . VAL A 1 81 ? 13.570 2.215 0.638 1.00 97.94 81 VAL A CA 1
ATOM 674 C C . VAL A 1 81 ? 14.922 1.950 -0.015 1.00 97.94 81 VAL A C 1
ATOM 676 O O . VAL A 1 81 ? 15.135 2.332 -1.166 1.00 97.94 81 VAL A O 1
ATOM 679 N N . VAL A 1 82 ? 15.828 1.263 0.683 1.00 98.00 82 VAL A N 1
ATOM 680 C CA . VAL A 1 82 ? 17.178 0.998 0.168 1.00 98.00 82 VAL A CA 1
ATOM 681 C C . VAL A 1 82 ? 17.109 0.088 -1.054 1.00 98.00 82 VAL A C 1
ATOM 683 O O . VAL A 1 82 ? 17.749 0.369 -2.066 1.00 98.00 82 VAL A O 1
ATOM 686 N N . GLY A 1 83 ? 16.280 -0.957 -1.003 1.00 97.00 83 GLY A N 1
ATOM 687 C CA . GLY A 1 83 ? 16.078 -1.871 -2.123 1.00 97.00 83 GLY A CA 1
ATOM 688 C C . GLY A 1 83 ? 15.525 -1.167 -3.359 1.00 97.00 83 GLY A C 1
ATOM 689 O O . GLY A 1 83 ? 16.051 -1.371 -4.451 1.00 97.00 83 GLY A O 1
ATOM 690 N N . THR A 1 84 ? 14.531 -0.287 -3.205 1.00 97.50 84 THR A N 1
ATOM 691 C CA . THR A 1 84 ? 13.962 0.466 -4.336 1.00 97.50 84 THR A CA 1
ATOM 692 C C . THR A 1 84 ? 14.967 1.457 -4.911 1.00 97.50 84 THR A C 1
ATOM 694 O O . THR A 1 84 ? 15.122 1.521 -6.129 1.00 97.50 84 THR A O 1
ATOM 697 N N . LEU A 1 85 ? 15.698 2.196 -4.071 1.00 98.06 85 LEU A N 1
ATOM 698 C CA . LEU A 1 85 ? 16.712 3.143 -4.544 1.00 98.06 85 LEU A CA 1
ATOM 699 C C . LEU A 1 85 ? 17.826 2.434 -5.318 1.00 98.06 85 LEU A C 1
ATOM 701 O O . LEU A 1 85 ? 18.148 2.836 -6.437 1.00 98.06 85 LEU A O 1
ATOM 705 N N . LEU A 1 86 ? 18.370 1.348 -4.765 1.00 97.38 86 LEU A N 1
ATOM 706 C CA . LEU A 1 86 ? 19.386 0.549 -5.447 1.00 97.38 86 LEU A CA 1
ATOM 707 C C . LEU A 1 86 ? 18.841 -0.071 -6.738 1.00 97.38 86 LEU A C 1
ATOM 709 O O . LEU A 1 86 ? 19.539 -0.067 -7.752 1.00 97.38 86 LEU A O 1
ATOM 713 N N . ASN A 1 87 ? 17.592 -0.548 -6.735 1.00 95.75 87 ASN A N 1
ATOM 714 C CA . ASN A 1 87 ? 16.946 -1.098 -7.924 1.00 95.75 87 ASN A CA 1
ATOM 715 C C . ASN A 1 87 ? 16.802 -0.048 -9.031 1.00 95.75 87 ASN A C 1
ATOM 717 O O . ASN A 1 87 ? 17.163 -0.326 -10.174 1.00 95.75 87 ASN A O 1
ATOM 721 N N . ILE A 1 88 ? 16.338 1.160 -8.701 1.00 96.94 88 ILE A N 1
ATOM 722 C CA . ILE A 1 88 ? 16.195 2.253 -9.667 1.00 96.94 88 ILE A CA 1
ATOM 723 C C . ILE A 1 88 ? 17.563 2.649 -10.216 1.00 96.94 88 ILE A C 1
ATOM 725 O O . ILE A 1 88 ? 17.718 2.738 -11.430 1.00 96.94 88 ILE A O 1
ATOM 729 N N . VAL A 1 89 ? 18.570 2.841 -9.359 1.00 97.00 89 VAL A N 1
ATOM 730 C CA . VAL A 1 89 ? 19.924 3.209 -9.802 1.00 97.00 89 VAL A CA 1
ATOM 731 C C . VAL A 1 89 ? 20.495 2.140 -10.734 1.00 97.00 89 VAL A C 1
ATOM 733 O O . VAL A 1 89 ? 20.919 2.462 -11.844 1.00 97.00 89 VAL A O 1
ATOM 736 N N . ALA A 1 90 ? 20.450 0.868 -10.334 1.00 94.12 90 ALA A N 1
ATOM 737 C CA . ALA A 1 90 ? 20.947 -0.236 -11.149 1.00 94.12 90 ALA A CA 1
ATOM 738 C C . ALA A 1 90 ? 20.188 -0.354 -12.481 1.00 94.12 90 ALA A C 1
ATOM 740 O O . ALA A 1 90 ? 20.807 -0.490 -13.538 1.00 94.12 90 ALA A O 1
ATOM 741 N N . THR A 1 91 ? 18.857 -0.246 -12.450 1.00 91.62 91 THR A N 1
ATOM 742 C CA . THR A 1 91 ? 18.013 -0.346 -13.647 1.00 91.62 91 THR A CA 1
ATOM 743 C C . THR A 1 91 ? 18.237 0.832 -14.587 1.00 91.62 91 THR A C 1
ATOM 745 O O . THR A 1 91 ? 18.355 0.624 -15.790 1.00 91.62 91 THR A O 1
ATOM 748 N N . CYS A 1 92 ? 18.372 2.057 -14.076 1.00 93.00 92 CYS A N 1
ATOM 749 C CA . CYS A 1 92 ? 18.677 3.239 -14.883 1.00 93.00 92 CYS A CA 1
ATOM 750 C C . CYS A 1 92 ? 20.059 3.137 -15.538 1.00 93.00 92 CYS A C 1
ATOM 752 O O . CYS A 1 92 ? 20.181 3.382 -16.740 1.00 93.00 92 CYS A O 1
ATOM 754 N N . LEU A 1 93 ? 21.084 2.730 -14.781 1.00 90.44 93 LEU A N 1
ATOM 755 C CA . LEU A 1 93 ? 22.439 2.537 -15.306 1.00 90.44 93 LEU A CA 1
ATOM 756 C C . LEU A 1 93 ? 22.488 1.442 -16.377 1.00 90.44 93 LEU A C 1
ATOM 758 O O . LEU A 1 93 ? 23.171 1.610 -17.385 1.00 90.44 93 LEU A O 1
ATOM 762 N N . ALA A 1 94 ? 21.741 0.350 -16.197 1.00 86.44 94 ALA A N 1
ATOM 763 C CA . ALA A 1 94 ? 21.639 -0.716 -17.189 1.00 86.44 94 ALA A CA 1
ATOM 764 C C . ALA A 1 94 ? 20.813 -0.295 -18.419 1.00 86.44 94 ALA A C 1
ATOM 766 O O . ALA A 1 94 ? 21.202 -0.568 -19.553 1.00 86.44 94 ALA A O 1
ATOM 767 N N . ALA A 1 95 ? 19.688 0.396 -18.229 1.00 86.38 95 ALA A N 1
ATOM 768 C CA . ALA A 1 95 ? 18.782 0.780 -19.310 1.00 86.38 95 ALA A CA 1
ATOM 769 C C . ALA A 1 95 ? 19.341 1.908 -20.194 1.00 86.38 95 ALA A C 1
ATOM 771 O O . ALA A 1 95 ? 19.069 1.935 -21.398 1.00 86.38 95 ALA A O 1
ATOM 772 N N . PHE A 1 96 ? 20.139 2.823 -19.634 1.00 85.94 96 PHE A N 1
ATOM 773 C CA . PHE A 1 96 ? 20.697 3.966 -20.361 1.00 85.94 96 PHE A CA 1
ATOM 774 C C . PHE A 1 96 ? 21.506 3.584 -21.621 1.00 85.94 96 PHE A C 1
ATOM 776 O O . PHE A 1 96 ? 21.166 4.076 -22.703 1.00 85.94 96 PHE A O 1
ATOM 783 N N . PRO A 1 97 ? 22.519 2.692 -21.566 1.00 80.75 97 PRO A N 1
ATOM 784 C CA . PRO A 1 97 ? 23.246 2.268 -22.763 1.00 80.75 97 PRO A CA 1
ATOM 785 C C . PRO A 1 97 ? 22.361 1.478 -23.738 1.00 80.75 97 PRO A C 1
ATOM 787 O O . PRO A 1 97 ? 22.525 1.606 -24.951 1.00 80.75 97 PRO A O 1
ATOM 790 N N . LEU A 1 98 ? 21.385 0.708 -23.241 1.00 80.62 98 LEU A N 1
ATOM 791 C CA . LEU A 1 98 ? 20.455 -0.061 -24.078 1.00 80.62 98 LEU A CA 1
ATOM 792 C C . LEU A 1 98 ? 19.467 0.822 -24.866 1.00 80.62 98 LEU A C 1
ATOM 794 O O . LEU A 1 98 ? 19.008 0.414 -25.939 1.00 80.62 98 LEU A O 1
ATOM 798 N N . SER A 1 99 ? 19.152 2.016 -24.356 1.00 80.94 99 SER A N 1
ATOM 799 C CA . SER A 1 99 ? 18.276 3.001 -25.007 1.00 80.94 99 SER A CA 1
ATOM 800 C C . SER A 1 99 ? 18.919 3.634 -26.253 1.00 80.94 99 SER A C 1
ATOM 802 O O . SER A 1 99 ? 18.233 4.006 -27.209 1.00 80.94 99 SER A O 1
ATOM 804 N N . ARG A 1 100 ? 20.256 3.702 -26.313 1.00 78.81 100 ARG A N 1
ATOM 805 C CA . ARG A 1 100 ? 20.982 4.246 -27.471 1.00 78.81 100 ARG A CA 1
ATOM 806 C C . ARG A 1 100 ? 21.071 3.206 -28.597 1.00 78.81 100 ARG A C 1
ATOM 808 O O . ARG A 1 100 ? 21.663 2.141 -28.445 1.00 78.81 100 ARG A O 1
ATOM 815 N N . GLN A 1 101 ? 20.526 3.538 -29.772 1.00 67.69 101 GLN A N 1
ATOM 816 C CA . GLN A 1 101 ? 20.462 2.622 -30.924 1.00 67.69 101 GLN A CA 1
ATOM 817 C C . GLN A 1 101 ? 21.839 2.198 -31.473 1.00 67.69 101 GLN A C 1
ATOM 819 O O . GLN A 1 101 ? 21.946 1.110 -32.031 1.00 67.69 101 GLN A O 1
ATOM 824 N N . GLN A 1 102 ? 22.882 3.015 -31.281 1.00 74.94 102 GLN A N 1
ATOM 825 C CA . GLN A 1 102 ? 24.247 2.767 -31.774 1.00 74.94 102 GLN A CA 1
ATOM 826 C C . GLN A 1 102 ? 25.105 1.883 -30.844 1.00 74.94 102 GLN A C 1
ATOM 828 O O . GLN A 1 102 ? 26.288 1.675 -31.104 1.00 74.94 102 GLN A O 1
ATOM 833 N N . PHE A 1 103 ? 24.544 1.345 -29.756 1.00 78.88 103 PHE A N 1
ATOM 834 C CA . PHE A 1 103 ? 25.297 0.511 -28.821 1.00 78.88 103 PHE A CA 1
ATOM 835 C C . PHE A 1 103 ? 25.523 -0.910 -29.370 1.00 78.88 103 PHE A C 1
ATOM 837 O O . PHE A 1 103 ? 24.588 -1.704 -29.500 1.00 78.88 103 PHE A O 1
ATOM 844 N N . PHE A 1 104 ? 26.784 -1.252 -29.654 1.00 74.75 104 PHE A N 1
ATOM 845 C CA . PHE A 1 104 ? 27.186 -2.509 -30.302 1.00 74.75 104 PHE A CA 1
ATOM 846 C C . PHE A 1 104 ? 26.742 -3.781 -29.552 1.00 74.75 104 PHE A C 1
ATOM 848 O O . PHE A 1 104 ? 26.471 -4.809 -30.174 1.00 74.75 104 PHE A O 1
ATOM 855 N N . LEU A 1 105 ? 26.616 -3.724 -28.219 1.00 78.44 105 LEU A N 1
ATOM 856 C CA . LEU A 1 105 ? 26.267 -4.881 -27.38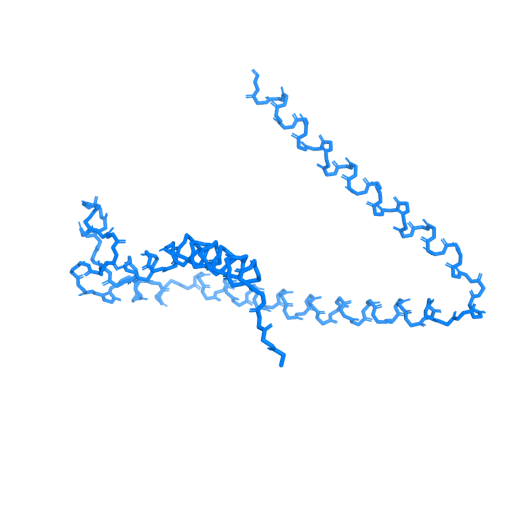4 1.00 78.44 105 LEU A CA 1
ATOM 857 C C . LEU A 1 105 ? 24.752 -5.036 -27.132 1.00 78.44 105 LEU A C 1
ATOM 859 O O . LEU A 1 105 ? 24.324 -6.027 -26.536 1.00 78.44 105 LEU A O 1
ATOM 863 N N . ARG A 1 106 ? 23.917 -4.115 -27.641 1.00 75.88 106 ARG A N 1
ATOM 864 C CA . ARG A 1 106 ? 22.455 -4.086 -27.428 1.00 75.88 106 ARG A CA 1
ATOM 865 C C . ARG A 1 106 ? 21.765 -5.390 -27.836 1.00 75.88 106 ARG A C 1
ATOM 867 O O . ARG A 1 106 ? 20.901 -5.883 -27.116 1.00 75.88 106 ARG A O 1
ATOM 874 N N . ARG A 1 107 ? 22.155 -5.979 -28.975 1.00 75.31 107 ARG A N 1
ATOM 875 C CA . ARG A 1 107 ? 21.538 -7.220 -29.483 1.00 75.31 107 ARG A CA 1
ATOM 876 C C . ARG A 1 107 ? 21.843 -8.426 -28.589 1.00 75.31 107 ARG A C 1
ATOM 878 O O . ARG A 1 107 ? 20.952 -9.241 -28.372 1.00 75.31 107 ARG A O 1
ATOM 885 N N . LYS A 1 108 ? 23.064 -8.516 -28.046 1.00 80.62 108 LYS A N 1
ATOM 886 C CA . LYS A 1 108 ? 23.473 -9.606 -27.143 1.00 80.62 108 LYS A CA 1
ATOM 887 C C . LYS A 1 108 ? 22.805 -9.479 -25.770 1.00 80.62 108 LYS A C 1
ATOM 889 O O . LYS A 1 108 ? 22.268 -10.463 -25.272 1.00 80.62 108 LYS A O 1
ATOM 894 N N . LEU A 1 109 ? 22.758 -8.270 -25.205 1.00 83.00 109 LEU A N 1
ATOM 895 C CA . LEU A 1 109 ? 22.126 -8.023 -23.903 1.00 83.00 109 LEU A CA 1
ATOM 896 C C . LEU A 1 109 ? 20.602 -8.212 -23.945 1.00 83.00 109 LEU A C 1
ATOM 898 O O . LEU A 1 109 ? 20.058 -8.910 -23.096 1.00 83.00 109 LEU A O 1
ATOM 902 N N . ASN A 1 110 ? 19.909 -7.694 -24.967 1.00 80.81 110 ASN A N 1
ATOM 903 C CA . ASN A 1 110 ? 18.459 -7.898 -25.110 1.00 80.81 110 ASN A CA 1
ATOM 904 C C . ASN A 1 110 ? 18.081 -9.377 -25.264 1.00 80.81 110 ASN A C 1
ATOM 906 O O . ASN A 1 110 ? 17.041 -9.807 -24.767 1.00 80.81 110 ASN A O 1
ATOM 910 N N . PHE A 1 111 ? 18.910 -10.156 -25.960 1.00 85.75 111 PHE A N 1
ATOM 911 C CA . PHE A 1 111 ? 18.713 -11.596 -26.087 1.00 85.75 111 PHE A CA 1
ATOM 912 C C . PHE A 1 111 ? 18.901 -12.310 -24.743 1.00 85.75 111 PHE A C 1
ATOM 914 O O . PHE A 1 111 ? 18.056 -13.120 -24.369 1.00 85.75 111 PHE A O 1
ATOM 921 N N . PHE A 1 112 ? 19.942 -11.950 -23.984 1.00 86.75 112 PHE A N 1
ATOM 922 C CA . PHE A 1 112 ? 20.180 -12.484 -22.642 1.00 86.75 112 PHE A CA 1
ATOM 923 C C . PHE A 1 112 ? 19.021 -12.176 -21.680 1.00 86.75 112 PHE A C 1
ATOM 925 O O . PHE A 1 112 ? 18.490 -13.102 -21.070 1.00 86.75 112 PHE A O 1
ATOM 932 N N . TYR A 1 113 ? 18.555 -10.919 -21.609 1.00 85.00 113 TYR A N 1
ATOM 933 C CA . TYR A 1 113 ? 17.409 -10.544 -20.768 1.00 85.00 113 TYR A CA 1
ATOM 934 C C . TYR A 1 113 ? 16.133 -11.308 -21.143 1.00 85.00 113 TYR A C 1
ATOM 936 O O . TYR A 1 113 ? 15.421 -11.779 -20.260 1.00 85.00 113 TYR A O 1
ATOM 944 N N . ARG A 1 114 ? 15.858 -11.489 -22.444 1.00 83.38 114 ARG A N 1
ATOM 945 C CA . ARG A 1 114 ? 14.691 -12.260 -22.908 1.00 83.38 114 ARG A CA 1
ATOM 946 C C . ARG A 1 114 ? 14.775 -13.738 -22.539 1.00 83.38 114 ARG A C 1
ATOM 948 O O . ARG A 1 114 ? 13.769 -14.300 -22.121 1.00 83.38 114 ARG A O 1
ATOM 955 N N . ILE A 1 115 ? 15.936 -14.373 -22.702 1.00 89.88 115 ILE A N 1
ATOM 956 C CA . ILE A 1 115 ? 16.112 -15.782 -22.321 1.00 89.88 115 ILE A CA 1
ATOM 957 C C . ILE A 1 115 ? 15.972 -15.949 -20.812 1.00 89.88 115 ILE A C 1
ATOM 959 O O . ILE A 1 115 ? 15.275 -16.858 -20.364 1.00 89.88 115 ILE A O 1
ATOM 963 N N . HIS A 1 116 ? 16.600 -15.063 -20.042 1.00 86.25 116 HIS A N 1
ATOM 964 C CA . HIS A 1 116 ? 16.522 -15.087 -18.590 1.00 86.25 116 HIS A CA 1
ATOM 965 C C . HIS A 1 116 ? 15.072 -14.957 -18.097 1.00 86.25 116 HIS A C 1
ATOM 967 O O . HIS A 1 116 ? 14.630 -15.779 -17.297 1.00 86.25 116 HIS A O 1
ATOM 973 N N . ASP A 1 117 ? 14.303 -14.002 -18.635 1.00 83.31 117 ASP A N 1
ATOM 974 C CA . ASP A 1 117 ? 12.892 -13.804 -18.271 1.00 83.31 117 ASP A CA 1
ATOM 975 C C . ASP A 1 117 ? 12.018 -15.021 -18.632 1.00 83.31 117 ASP A C 1
ATOM 977 O O . ASP A 1 117 ? 11.217 -15.480 -17.818 1.00 83.31 117 ASP A O 1
ATOM 981 N N . VAL A 1 118 ? 12.210 -15.615 -19.816 1.00 87.94 118 VAL A N 1
ATOM 982 C CA . VAL A 1 118 ? 11.484 -16.834 -20.224 1.00 87.94 118 VAL A CA 1
ATOM 983 C C . VAL A 1 118 ? 11.816 -18.017 -19.313 1.00 87.94 118 VAL A C 1
ATOM 985 O O . VAL A 1 118 ? 10.910 -18.748 -18.908 1.00 87.94 118 VAL A O 1
ATOM 988 N N . PHE A 1 119 ? 13.090 -18.202 -18.961 1.00 85.88 119 PHE A N 1
ATOM 989 C CA . PHE A 1 119 ? 13.513 -19.275 -18.066 1.00 85.88 119 PHE A CA 1
ATOM 990 C C . PHE A 1 119 ? 12.926 -19.106 -16.662 1.00 85.88 119 PHE A C 1
ATOM 992 O O . PHE A 1 119 ? 12.367 -20.061 -16.126 1.00 85.88 119 PHE A O 1
ATOM 999 N N . LEU A 1 120 ? 12.972 -17.897 -16.093 1.00 82.94 120 LEU A N 1
ATOM 1000 C CA . LEU A 1 120 ? 12.388 -17.618 -14.778 1.00 82.94 120 LEU A CA 1
ATOM 1001 C C . LEU A 1 120 ? 10.875 -17.848 -14.758 1.00 82.94 120 LEU A C 1
ATOM 1003 O O . LEU A 1 120 ? 10.364 -18.506 -13.849 1.00 82.94 120 LEU A O 1
ATOM 1007 N N . ARG A 1 121 ? 10.153 -17.377 -15.782 1.00 83.62 121 ARG A N 1
ATOM 1008 C CA . ARG A 1 121 ? 8.710 -17.635 -15.915 1.00 83.62 121 ARG A CA 1
ATOM 1009 C C . ARG A 1 121 ? 8.412 -19.130 -16.004 1.00 83.62 121 ARG A C 1
ATOM 1011 O O . ARG A 1 121 ? 7.457 -19.601 -15.386 1.00 83.62 121 ARG A O 1
ATOM 1018 N N . ARG A 1 122 ? 9.241 -19.887 -16.732 1.00 81.06 122 ARG A N 1
ATOM 1019 C CA . ARG A 1 122 ? 9.099 -21.342 -16.864 1.00 81.06 122 ARG A CA 1
ATOM 1020 C C . ARG A 1 122 ? 9.392 -22.061 -15.546 1.00 81.06 122 ARG A C 1
ATOM 1022 O O . ARG A 1 122 ? 8.598 -22.912 -15.157 1.00 81.06 122 ARG A O 1
ATOM 1029 N N . ALA A 1 123 ? 10.460 -21.688 -14.846 1.00 81.12 123 ALA A N 1
ATOM 1030 C CA . ALA A 1 123 ? 10.828 -22.253 -13.551 1.00 81.12 123 ALA A CA 1
ATOM 1031 C C . ALA A 1 123 ? 9.738 -22.002 -12.502 1.00 81.12 123 ALA A C 1
ATOM 1033 O O . ALA A 1 123 ? 9.289 -22.941 -11.853 1.00 81.12 123 ALA A O 1
ATOM 1034 N N . HIS A 1 124 ? 9.221 -20.772 -12.413 1.00 74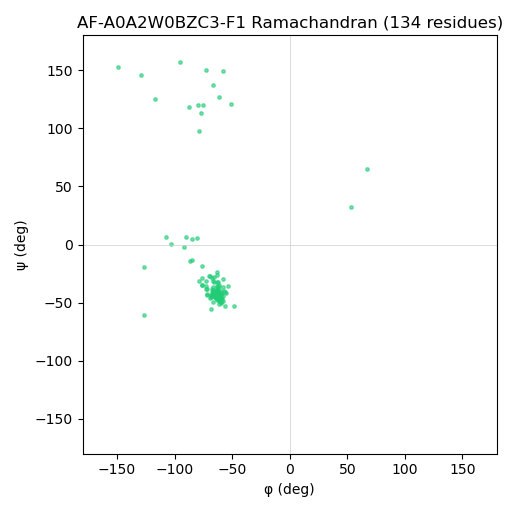.06 124 HIS A N 1
ATOM 1035 C CA . HIS A 1 124 ? 8.106 -20.460 -11.521 1.00 74.06 124 HIS A CA 1
ATOM 1036 C C . HIS A 1 124 ? 6.851 -21.275 -11.880 1.00 74.06 124 HIS A C 1
ATOM 1038 O O . HIS A 1 124 ? 6.244 -21.869 -10.997 1.00 74.06 124 HIS A O 1
ATOM 1044 N N . SER A 1 125 ? 6.499 -21.398 -13.168 1.00 73.00 125 SER A N 1
ATOM 1045 C CA . SER A 1 125 ? 5.360 -22.233 -13.597 1.00 73.00 125 SER A CA 1
ATOM 1046 C C . SER A 1 125 ? 5.533 -23.729 -13.287 1.00 73.00 125 SER A C 1
ATOM 1048 O O . SER A 1 125 ? 4.549 -24.409 -13.016 1.00 73.00 125 SER A O 1
ATOM 1050 N N . GLY A 1 126 ? 6.772 -24.233 -13.312 1.00 71.06 126 GLY A N 1
ATOM 1051 C CA . GLY A 1 126 ? 7.094 -25.624 -12.984 1.00 71.06 126 GLY A CA 1
ATOM 1052 C C . GLY A 1 126 ? 6.993 -25.911 -11.489 1.00 71.06 126 GLY A C 1
ATOM 1053 O O . GLY A 1 126 ? 6.447 -26.940 -11.108 1.00 71.06 126 GLY A O 1
ATOM 1054 N N . LEU A 1 127 ? 7.413 -24.964 -10.642 1.00 68.69 127 LEU A N 1
ATOM 1055 C CA . LEU A 1 127 ? 7.263 -25.078 -9.189 1.00 68.69 127 LEU A CA 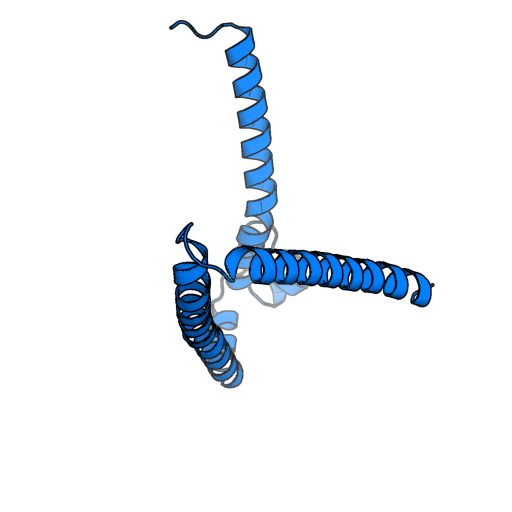1
ATOM 1056 C C . LEU A 1 127 ? 5.785 -25.197 -8.785 1.00 68.69 127 LEU A C 1
ATOM 1058 O O . LEU A 1 127 ? 5.447 -26.051 -7.977 1.00 68.69 127 LEU A O 1
ATOM 1062 N N . HIS A 1 128 ? 4.879 -24.422 -9.389 1.00 64.06 128 HIS A N 1
ATOM 1063 C CA . HIS A 1 128 ? 3.439 -24.555 -9.107 1.00 64.06 128 HIS A CA 1
ATOM 1064 C C . HIS A 1 128 ? 2.871 -25.928 -9.508 1.00 64.06 128 HIS A C 1
ATOM 1066 O O . HIS A 1 128 ? 2.029 -26.468 -8.796 1.00 64.06 128 HIS A O 1
ATOM 1072 N N . ALA A 1 129 ? 3.348 -26.522 -10.606 1.00 64.38 129 ALA A N 1
ATOM 1073 C CA . ALA A 1 129 ? 2.906 -27.845 -11.055 1.00 64.38 129 ALA A CA 1
ATOM 1074 C C . ALA A 1 129 ? 3.427 -28.990 -10.157 1.00 64.38 129 ALA A C 1
ATOM 1076 O O . ALA A 1 129 ? 2.684 -29.928 -9.855 1.00 64.38 129 ALA A O 1
ATOM 1077 N N . ASP A 1 130 ? 4.671 -28.891 -9.681 1.00 65.38 130 ASP A N 1
ATOM 1078 C CA . ASP A 1 130 ? 5.283 -29.892 -8.795 1.00 65.38 130 ASP A CA 1
ATOM 1079 C C . ASP A 1 130 ? 4.705 -29.857 -7.374 1.00 65.38 130 ASP A C 1
ATOM 1081 O O . ASP A 1 130 ? 4.529 -30.909 -6.755 1.00 65.38 130 ASP A O 1
ATOM 1085 N N . TYR A 1 131 ? 4.366 -28.669 -6.859 1.00 62.25 131 TYR A N 1
ATOM 1086 C CA . TYR A 1 131 ? 3.731 -28.536 -5.545 1.00 62.25 131 TYR A CA 1
ATOM 1087 C C . TYR A 1 131 ? 2.341 -29.182 -5.518 1.00 62.25 131 TYR A C 1
ATOM 1089 O O . TYR A 1 131 ? 2.041 -29.898 -4.569 1.00 62.25 131 TYR A O 1
ATOM 1097 N N . ILE A 1 132 ? 1.532 -29.001 -6.569 1.00 64.75 132 ILE A N 1
ATOM 1098 C CA . ILE A 1 132 ? 0.193 -29.609 -6.672 1.00 64.75 132 ILE A CA 1
ATOM 1099 C C . ILE A 1 132 ? 0.281 -31.139 -6.800 1.00 64.75 132 ILE A C 1
ATOM 1101 O O . ILE A 1 132 ? -0.540 -31.852 -6.230 1.00 64.75 132 ILE A O 1
ATOM 1105 N N . THR A 1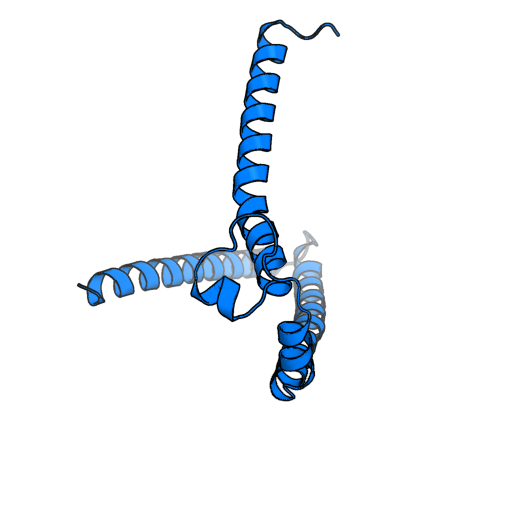 133 ? 1.293 -31.655 -7.504 1.00 69.56 133 THR A N 1
ATOM 1106 C CA . THR A 1 133 ? 1.467 -33.103 -7.733 1.00 69.56 133 THR A CA 1
ATOM 1107 C C . THR A 1 133 ? 2.014 -33.842 -6.506 1.00 69.56 133 THR A C 1
ATOM 1109 O O . THR A 1 133 ? 1.721 -35.017 -6.331 1.00 69.56 133 THR A O 1
ATOM 1112 N N . ARG A 1 134 ? 2.804 -33.180 -5.646 1.00 65.94 134 ARG A N 1
ATOM 1113 C CA . ARG A 1 134 ? 3.321 -33.770 -4.393 1.00 65.94 134 ARG A CA 1
ATOM 1114 C C . ARG A 1 134 ? 2.373 -33.638 -3.198 1.00 65.94 134 ARG A C 1
ATOM 1116 O O . ARG A 1 134 ? 2.624 -34.264 -2.173 1.00 65.94 134 ARG A O 1
ATOM 1123 N N . SER A 1 135 ? 1.345 -32.795 -3.294 1.00 60.69 135 SER A N 1
ATOM 1124 C CA . SER A 1 135 ? 0.343 -32.593 -2.237 1.00 60.69 135 SER A CA 1
ATOM 1125 C C . SER A 1 135 ? -0.878 -33.519 -2.341 1.00 60.69 135 SER A C 1
ATOM 1127 O O . SER A 1 135 ? -1.833 -33.330 -1.589 1.00 60.69 135 SER A O 1
ATOM 1129 N N . VAL A 1 136 ? -0.863 -34.481 -3.270 1.00 60.88 136 VAL A N 1
ATOM 1130 C CA . VAL A 1 136 ? -1.865 -35.548 -3.456 1.00 60.88 136 VAL A CA 1
ATOM 1131 C C . VAL A 1 136 ? -1.153 -36.890 -3.344 1.00 60.88 136 VAL A C 1
ATOM 1133 O O . VAL A 1 136 ? -1.743 -37.810 -2.740 1.00 60.88 136 VAL A O 1
#

Sequence (136 aa):
MQKSRSDRMFYGFVYLLTILAVVVTLYPFLYVVSISFSSVEAIDKQKVVLWPVGFTLSGYQMVLQYKELWVSFYNTLWYTVVGTLLNIVATCLAAFPLSRQQFFLRRKLNFFYRIHDVFLRRAHSGLHADYITRSV

Secondary structure (DSSP, 8-state):
-PPPHHHHHHHHHHHHHHHHHHHHHHHHHHHHHHHHTS-HHHHHTT--SSS-SS---HHHHHHHH-HHHHHHHHHHHHHHHHHHHHHHHHHHHHHHHHHSTT-TTHHHHHHHHHHHHHHHHHHHHHHHHHHHHH--

InterPro domains:
  IPR035906 MetI-like superfamily [G3DSA:1.10.3720.10] (1-119)
  IPR035906 MetI-like superfamily [SSF161098] (5-113)

Organism: NCBI:txid59845

pLDDT: mean 86.61, std 10.39, range [50.94, 98.06]